Protein AF-A0A0B5EJR5-F1 (afdb_monomer_lite)

Secondary structure (DSSP, 8-state):
-EEEEEEE-TTS-EEEEEEEEHHHHHHHHHHHHHHT-EEEEEESS---

Foldseek 3Di:
DKKKKFWADPVRDGPDIDIGDPVCVVVVVVVCVVVVIDIDMDHPDPPD

pLDDT: mean 93.56, std 9.57, range [52.44, 98.25]

Sequence (48 aa):
MRFEIMRLDDAGAAIDSTVVDAASVNGIVQQAAATGQRLYIRPAEAAS

Radius of gyration: 10.89 Å; chains: 1; bounding box: 24×14×30 Å

Organism: Streptomyces albus (strain ATCC 21838 / DSM 41398 / FERM P-419 / JCM 4703 / NBRC 107858) (NCBI:txid1081613)

Structure (mmCIF, N/CA/C/O backbone):
data_AF-A0A0B5EJR5-F1
#
_entry.id   AF-A0A0B5EJR5-F1
#
loop_
_atom_site.group_PDB
_atom_site.id
_atom_site.type_symbol
_atom_site.label_atom_id
_atom_site.label_alt_id
_atom_site.label_comp_id
_atom_site.label_asym_id
_atom_site.label_entity_id
_atom_site.label_seq_id
_atom_site.pdbx_PDB_ins_code
_atom_site.Cartn_x
_atom_site.Cartn_y
_atom_site.Cartn_z
_atom_site.occupancy
_atom_site.B_iso_or_equiv
_atom_site.auth_seq_id
_atom_site.auth_comp_id
_atom_site.auth_asym_id
_atom_site.auth_atom_id
_atom_site.pdbx_PDB_model_num
ATOM 1 N N . MET A 1 1 ? -0.195 1.937 -17.975 1.00 86.94 1 MET A N 1
ATOM 2 C CA . MET A 1 1 ? 0.595 2.524 -16.873 1.00 86.94 1 MET A CA 1
ATOM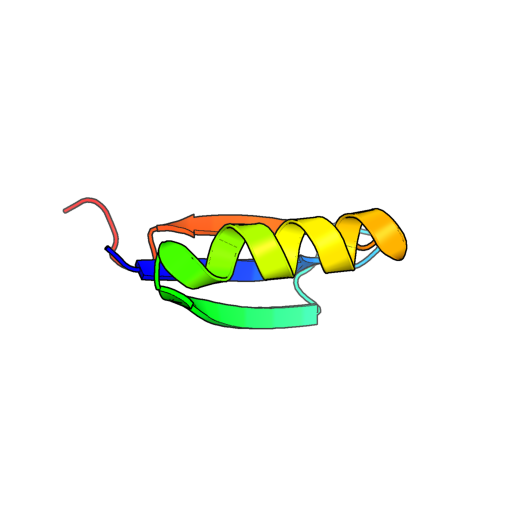 3 C C . MET A 1 1 ? 0.432 1.641 -15.650 1.00 86.94 1 MET A C 1
ATOM 5 O O . MET A 1 1 ? -0.694 1.249 -15.358 1.00 86.94 1 MET A O 1
ATOM 9 N N . ARG A 1 2 ? 1.537 1.279 -14.999 1.00 95.50 2 ARG A N 1
ATOM 10 C CA . ARG A 1 2 ? 1.550 0.414 -13.813 1.00 95.50 2 ARG A CA 1
ATOM 11 C C . ARG A 1 2 ? 2.059 1.191 -12.610 1.00 95.50 2 ARG A C 1
ATOM 13 O O . ARG A 1 2 ? 2.868 2.105 -12.773 1.00 95.50 2 ARG A O 1
ATOM 20 N N . PHE A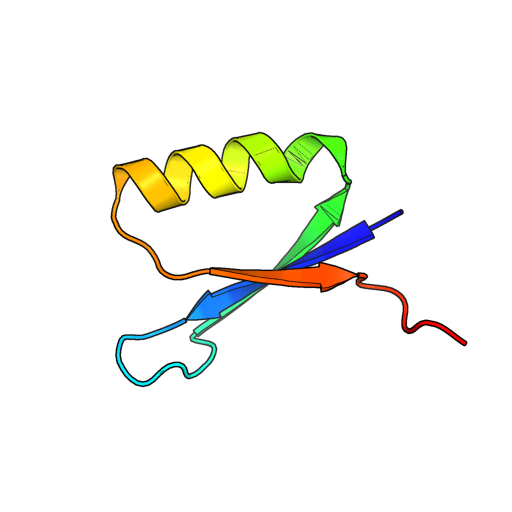 1 3 ? 1.604 0.805 -11.429 1.00 97.31 3 PHE A N 1
ATOM 21 C CA . PHE A 1 3 ? 1.984 1.419 -10.167 1.00 97.31 3 PHE A CA 1
ATOM 22 C C . PHE A 1 3 ? 2.536 0.361 -9.230 1.00 97.31 3 PHE A C 1
ATOM 24 O O . PHE A 1 3 ? 1.955 -0.711 -9.101 1.00 97.31 3 PHE A O 1
ATOM 31 N N . GLU A 1 4 ? 3.646 0.673 -8.578 1.00 97.56 4 GLU A N 1
ATOM 32 C CA . GLU A 1 4 ? 4.091 -0.072 -7.414 1.00 97.56 4 GLU A CA 1
ATOM 33 C C . GLU A 1 4 ? 3.448 0.543 -6.172 1.00 97.56 4 GLU A C 1
ATOM 35 O O . GLU A 1 4 ? 3.530 1.755 -5.947 1.00 97.56 4 GLU A O 1
ATOM 40 N N . ILE A 1 5 ? 2.802 -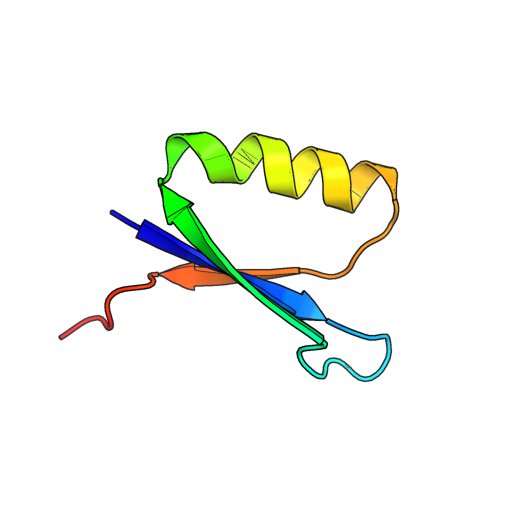0.302 -5.377 1.00 97.69 5 ILE A N 1
ATOM 41 C CA . ILE A 1 5 ? 2.228 0.043 -4.084 1.00 97.69 5 ILE A CA 1
ATOM 42 C C . ILE A 1 5 ? 3.033 -0.692 -3.023 1.00 97.69 5 ILE A C 1
ATOM 44 O O . ILE A 1 5 ? 3.067 -1.921 -3.001 1.00 97.69 5 ILE A O 1
ATOM 48 N N . MET A 1 6 ? 3.663 0.067 -2.137 1.00 97.94 6 MET A N 1
ATOM 49 C CA . MET A 1 6 ? 4.397 -0.447 -0.990 1.00 97.94 6 MET A CA 1
ATOM 50 C C . MET A 1 6 ? 3.565 -0.245 0.270 1.00 97.94 6 MET A C 1
ATOM 52 O O . MET A 1 6 ? 3.033 0.843 0.503 1.00 97.94 6 MET A O 1
ATOM 56 N N . ARG A 1 7 ? 3.477 -1.278 1.103 1.00 97.25 7 ARG A N 1
ATOM 57 C CA . ARG A 1 7 ? 2.930 -1.168 2.456 1.00 97.25 7 ARG A CA 1
ATOM 58 C C . ARG A 1 7 ? 4.043 -0.804 3.414 1.00 97.25 7 ARG A C 1
ATOM 60 O O . ARG A 1 7 ? 5.070 -1.479 3.435 1.00 97.25 7 ARG A O 1
ATOM 67 N N . LEU A 1 8 ? 3.821 0.229 4.213 1.00 97.75 8 LEU A N 1
ATOM 68 C CA . LEU A 1 8 ? 4.806 0.715 5.164 1.00 97.75 8 LEU A CA 1
ATOM 69 C C . LEU A 1 8 ? 4.445 0.304 6.591 1.00 97.75 8 LEU A C 1
ATOM 71 O O . LEU A 1 8 ? 3.264 0.225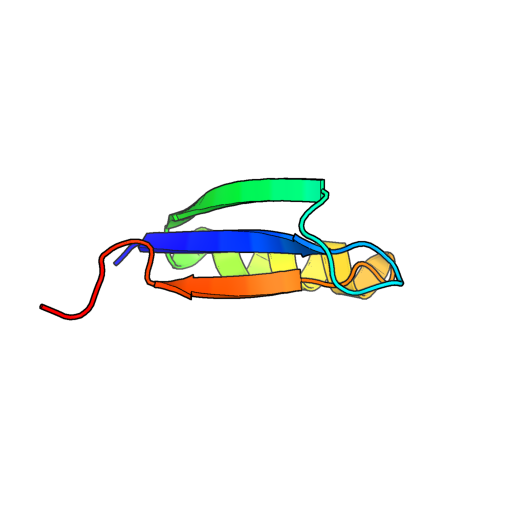 6.936 1.00 97.75 8 LEU A O 1
ATOM 75 N N . ASP A 1 9 ? 5.463 0.075 7.413 1.00 95.88 9 ASP A N 1
ATOM 76 C CA . ASP A 1 9 ? 5.314 0.013 8.863 1.00 95.88 9 ASP A CA 1
ATOM 77 C C . ASP A 1 9 ? 5.213 1.421 9.485 1.00 95.88 9 ASP A C 1
ATOM 79 O O . ASP A 1 9 ? 5.232 2.457 8.801 1.00 95.88 9 ASP A O 1
ATOM 83 N N . ASP A 1 10 ? 5.102 1.463 10.813 1.00 93.50 10 ASP A N 1
ATOM 84 C CA . ASP A 1 10 ? 4.977 2.709 11.569 1.00 93.50 10 ASP A CA 1
ATOM 85 C C . ASP A 1 10 ? 6.225 3.599 11.460 1.00 93.50 10 ASP A C 1
ATOM 87 O O . ASP A 1 10 ? 6.102 4.829 11.479 1.00 93.50 10 ASP A O 1
ATOM 91 N N . ALA A 1 11 ? 7.403 2.997 11.259 1.00 95.69 11 ALA A N 1
ATOM 92 C CA . ALA A 1 11 ? 8.667 3.693 11.028 1.00 95.69 11 ALA A CA 1
ATOM 93 C C . ALA A 1 11 ? 8.819 4.199 9.579 1.00 95.69 11 ALA A C 1
ATOM 95 O O . ALA A 1 11 ? 9.721 4.987 9.295 1.00 95.69 11 ALA A O 1
ATOM 96 N N . GLY A 1 12 ? 7.926 3.794 8.670 1.00 92.69 12 GLY A N 1
ATOM 97 C CA . GLY A 1 12 ? 7.954 4.169 7.257 1.00 92.69 12 GLY A CA 1
ATOM 98 C C . GLY A 1 12 ? 8.800 3.241 6.382 1.00 92.69 12 GLY A C 1
ATOM 99 O O . GLY A 1 12 ? 9.039 3.572 5.221 1.00 92.69 12 GLY A O 1
ATOM 100 N N . ALA A 1 13 ? 9.244 2.095 6.900 1.00 96.31 13 ALA A N 1
ATOM 101 C CA . ALA A 1 13 ? 9.950 1.088 6.122 1.00 96.31 13 ALA A CA 1
ATOM 102 C C . ALA A 1 13 ? 8.961 0.209 5.346 1.00 96.31 13 ALA A C 1
ATOM 104 O O . ALA A 1 13 ? 7.867 -0.094 5.821 1.00 96.31 13 ALA A O 1
ATOM 105 N N . ALA A 1 14 ? 9.341 -0.204 4.136 1.00 96.44 14 ALA A N 1
ATOM 106 C CA . ALA A 1 14 ? 8.508 -1.082 3.327 1.00 96.44 14 ALA A CA 1
ATOM 107 C C . ALA A 1 14 ? 8.503 -2.507 3.894 1.00 96.44 14 ALA A C 1
ATOM 109 O O . ALA A 1 14 ? 9.550 -3.138 4.013 1.00 96.44 14 ALA A O 1
ATOM 110 N N . ILE A 1 15 ? 7.309 -3.006 4.205 1.00 96.19 15 ILE A N 1
ATOM 111 C CA . ILE A 1 15 ? 7.072 -4.386 4.639 1.00 96.19 15 ILE A CA 1
ATOM 112 C C . ILE A 1 15 ? 6.888 -5.296 3.419 1.00 96.19 15 ILE A C 1
ATOM 114 O O . ILE A 1 15 ? 7.344 -6.435 3.422 1.00 96.19 15 ILE A O 1
ATOM 118 N N . ASP A 1 16 ? 6.195 -4.797 2.392 1.00 95.62 16 ASP A N 1
ATOM 119 C CA . ASP A 1 16 ? 5.872 -5.532 1.166 1.00 95.62 16 ASP A CA 1
ATOM 120 C C . ASP A 1 16 ? 5.606 -4.557 0.006 1.00 95.62 16 ASP A C 1
ATOM 122 O O . ASP A 1 16 ? 5.255 -3.392 0.245 1.00 95.62 16 ASP A O 1
ATOM 126 N N . SER A 1 17 ? 5.743 -5.023 -1.237 1.00 96.00 17 SER A N 1
ATOM 127 C CA . SER A 1 17 ? 5.357 -4.274 -2.431 1.00 96.00 17 SER A CA 1
ATOM 128 C C . SER A 1 17 ? 4.668 -5.135 -3.486 1.00 96.00 17 SER A C 1
ATOM 130 O O . SER A 1 17 ? 4.930 -6.322 -3.662 1.00 96.00 17 SER A O 1
ATOM 132 N N . THR A 1 18 ? 3.754 -4.505 -4.218 1.00 96.06 18 THR A N 1
ATOM 133 C CA . THR A 1 18 ? 3.050 -5.130 -5.335 1.00 96.06 18 THR A CA 1
ATOM 134 C C . THR A 1 18 ? 2.947 -4.164 -6.504 1.00 96.06 18 THR A C 1
ATOM 136 O O . THR A 1 18 ? 2.788 -2.959 -6.309 1.00 96.06 18 THR A O 1
ATOM 139 N N . VAL A 1 19 ? 3.037 -4.683 -7.730 1.00 96.94 19 VAL A N 1
ATOM 140 C CA . VAL A 1 19 ? 2.863 -3.896 -8.956 1.00 96.94 19 VAL A CA 1
ATOM 141 C C . VAL A 1 19 ? 1.503 -4.208 -9.558 1.00 96.94 19 VAL A C 1
ATOM 143 O O . VAL A 1 19 ? 1.218 -5.353 -9.901 1.00 96.94 19 VAL A O 1
ATOM 146 N N . VAL A 1 20 ? 0.685 -3.175 -9.730 1.00 96.62 20 VAL A N 1
ATOM 147 C CA . VAL A 1 20 ? -0.693 -3.281 -10.212 1.00 96.62 20 VAL A CA 1
ATOM 148 C C . VAL A 1 20 ? -0.953 -2.349 -11.389 1.00 96.62 20 VAL A C 1
ATOM 150 O O . VAL A 1 20 ? -0.204 -1.402 -11.651 1.00 96.62 20 VAL A O 1
ATOM 153 N N . ASP A 1 21 ? -2.026 -2.620 -12.125 1.00 96.31 21 ASP A N 1
ATOM 154 C CA . ASP A 1 21 ? -2.556 -1.666 -13.094 1.00 96.31 21 ASP A CA 1
ATOM 155 C C . ASP A 1 21 ? -3.252 -0.479 -12.408 1.00 96.31 21 ASP A C 1
ATOM 157 O O . ASP A 1 21 ? -3.581 -0.504 -11.222 1.00 96.31 21 ASP A O 1
ATOM 161 N N . ALA A 1 22 ? -3.483 0.582 -13.183 1.00 94.56 22 ALA A N 1
ATOM 162 C CA . ALA A 1 22 ? -4.147 1.793 -12.709 1.00 94.56 22 ALA A CA 1
ATOM 163 C C . ALA A 1 22 ? -5.581 1.550 -12.199 1.00 94.56 22 ALA A C 1
ATOM 165 O O . ALA A 1 22 ? -6.020 2.231 -11.274 1.00 94.56 22 ALA A O 1
ATOM 166 N N . ALA A 1 23 ? -6.309 0.593 -12.787 1.00 96.00 23 ALA A N 1
ATOM 167 C CA . ALA A 1 23 ? -7.698 0.316 -12.425 1.00 96.00 23 ALA A CA 1
ATOM 168 C C . ALA A 1 23 ? -7.807 -0.281 -11.012 1.00 96.00 23 ALA A C 1
ATOM 170 O O . ALA A 1 23 ? -8.761 -0.003 -10.285 1.00 96.00 23 ALA A O 1
ATOM 171 N N . SER A 1 24 ? -6.794 -1.040 -10.598 1.00 96.44 24 SER A N 1
ATOM 172 C CA . SER A 1 24 ? -6.733 -1.718 -9.303 1.00 96.44 24 SER A CA 1
ATOM 173 C C . SER A 1 24 ? -6.334 -0.796 -8.141 1.00 96.44 24 SER A C 1
ATOM 175 O O . SER A 1 24 ? -6.630 -1.104 -6.986 1.00 96.44 24 SER A O 1
ATOM 177 N N . VAL A 1 25 ? -5.707 0.358 -8.415 1.00 96.75 25 VAL A N 1
ATOM 178 C CA . VAL A 1 25 ? -5.174 1.267 -7.377 1.00 96.75 25 VAL A CA 1
ATOM 179 C C . VAL A 1 25 ? -6.260 1.745 -6.409 1.00 96.75 25 VAL A C 1
ATOM 181 O O . VAL A 1 25 ? -6.052 1.726 -5.197 1.00 96.75 25 VAL A O 1
ATOM 184 N N . ASN A 1 26 ? -7.433 2.142 -6.915 1.00 96.56 26 ASN A N 1
ATOM 185 C CA . ASN A 1 26 ? -8.506 2.674 -6.068 1.00 96.56 26 ASN A CA 1
ATOM 186 C C . ASN A 1 26 ? -9.001 1.645 -5.036 1.00 96.56 26 ASN A C 1
ATOM 188 O O . ASN A 1 26 ? -9.195 1.994 -3.874 1.00 96.56 26 ASN A O 1
ATOM 192 N N . GLY A 1 27 ? -9.155 0.376 -5.431 1.00 97.62 27 GLY A N 1
ATOM 193 C CA . GLY A 1 27 ? -9.586 -0.681 -4.510 1.00 97.62 27 GLY A CA 1
ATOM 194 C C . GLY A 1 27 ? -8.590 -0.896 -3.370 1.00 97.62 27 GLY A C 1
ATOM 195 O O . GLY A 1 27 ? -8.980 -0.990 -2.207 1.00 97.62 27 GLY A O 1
ATOM 196 N N . ILE A 1 28 ? -7.295 -0.874 -3.691 1.00 96.94 28 ILE A N 1
ATOM 197 C CA . ILE A 1 28 ? -6.220 -1.041 -2.707 1.00 96.94 28 ILE A CA 1
ATOM 198 C C . ILE A 1 28 ? -6.176 0.144 -1.735 1.00 96.94 28 ILE A C 1
ATOM 200 O O . ILE A 1 28 ? -6.070 -0.058 -0.525 1.00 96.94 28 ILE A O 1
ATOM 204 N N . VAL A 1 29 ? -6.320 1.377 -2.233 1.00 97.69 29 VAL A N 1
ATOM 205 C CA . VAL A 1 29 ? -6.374 2.579 -1.384 1.00 97.69 29 VAL A CA 1
ATOM 206 C C . VAL A 1 29 ? -7.577 2.542 -0.443 1.00 97.69 29 VAL A C 1
ATOM 208 O O . VAL A 1 29 ? -7.426 2.833 0.742 1.00 97.69 29 VAL A O 1
ATOM 211 N N . GLN A 1 30 ? -8.757 2.149 -0.929 1.00 98.25 30 GLN A N 1
ATOM 212 C CA . GLN A 1 30 ? -9.952 2.043 -0.086 1.00 98.25 30 GLN A CA 1
ATOM 213 C C . GLN A 1 30 ? -9.790 0.985 1.012 1.00 98.25 30 GLN A C 1
ATOM 215 O O . GLN A 1 30 ? -10.132 1.242 2.167 1.00 98.25 30 GLN A O 1
ATOM 220 N N . GLN A 1 31 ? -9.218 -0.177 0.687 1.00 97.12 31 GLN A N 1
ATOM 221 C CA . GLN A 1 31 ? -8.950 -1.227 1.670 1.00 97.12 31 GLN A CA 1
ATOM 222 C C . GLN A 1 31 ? -7.934 -0.780 2.733 1.00 97.12 31 GLN A C 1
ATOM 224 O O . GLN A 1 31 ? -8.125 -1.031 3.927 1.00 97.12 31 GLN A O 1
ATOM 229 N N . ALA A 1 32 ? -6.871 -0.089 2.319 1.00 96.38 32 ALA A N 1
ATOM 230 C CA . ALA A 1 32 ? -5.884 0.449 3.245 1.00 96.38 32 ALA A CA 1
ATOM 231 C C . ALA A 1 32 ? -6.485 1.530 4.152 1.00 96.38 32 ALA A C 1
ATOM 233 O O . ALA A 1 32 ? -6.275 1.500 5.362 1.00 96.38 32 ALA A O 1
ATOM 234 N N . ALA A 1 33 ? -7.306 2.428 3.599 1.00 97.56 33 ALA A N 1
ATOM 235 C CA . ALA A 1 33 ? -8.010 3.449 4.371 1.00 97.56 33 ALA A CA 1
ATOM 236 C C . ALA A 1 33 ? -8.966 2.835 5.407 1.00 97.56 33 ALA A C 1
ATOM 238 O O . ALA A 1 33 ? -9.021 3.305 6.540 1.00 97.56 33 ALA A O 1
ATOM 239 N N . ALA A 1 34 ? -9.662 1.748 5.055 1.00 98.06 34 ALA A N 1
ATOM 240 C CA . ALA A 1 34 ? -10.554 1.034 5.970 1.00 98.06 34 ALA A CA 1
ATOM 241 C C . ALA A 1 34 ? -9.825 0.376 7.158 1.00 98.06 34 ALA A C 1
ATOM 243 O O . ALA A 1 34 ? -10.447 0.098 8.180 1.00 98.06 34 ALA A O 1
ATOM 244 N N . THR A 1 35 ? -8.520 0.121 7.032 1.00 95.12 35 THR A N 1
ATOM 245 C CA . THR A 1 35 ? -7.705 -0.579 8.041 1.00 95.12 35 THR A CA 1
ATOM 246 C C . THR A 1 35 ? -6.626 0.301 8.676 1.00 95.12 35 THR A C 1
ATOM 248 O O . THR A 1 35 ? -5.905 -0.162 9.556 1.00 95.12 35 THR A O 1
ATOM 251 N N . GLY A 1 36 ? -6.501 1.562 8.251 1.00 95.62 36 GLY A N 1
ATOM 252 C CA . GLY A 1 36 ? -5.442 2.468 8.701 1.00 95.62 36 GLY A CA 1
ATOM 253 C C . GLY A 1 36 ? -4.045 2.107 8.184 1.00 95.62 36 GLY A C 1
ATOM 254 O O . GLY A 1 36 ? -3.052 2.556 8.751 1.00 95.62 36 GLY A O 1
ATOM 255 N N . GLN A 1 37 ? -3.940 1.298 7.126 1.00 96.00 37 GLN A N 1
ATOM 256 C CA . GLN A 1 37 ? -2.650 0.919 6.550 1.00 96.00 37 GLN A CA 1
ATOM 257 C C . GLN A 1 37 ? -1.977 2.104 5.852 1.00 96.00 37 GLN A C 1
ATOM 259 O O . GLN A 1 37 ? -2.597 2.835 5.077 1.00 96.00 37 GLN A O 1
ATOM 264 N N . ARG A 1 38 ? -0.667 2.250 6.071 1.00 97.56 38 ARG A N 1
ATOM 265 C CA . ARG A 1 38 ? 0.157 3.245 5.387 1.00 97.56 38 ARG A CA 1
ATOM 266 C C . ARG A 1 38 ? 0.651 2.684 4.055 1.00 97.56 38 ARG A C 1
ATOM 268 O O . ARG A 1 38 ? 1.295 1.636 4.017 1.00 97.56 38 ARG A O 1
ATOM 275 N N . LEU A 1 39 ? 0.368 3.401 2.971 1.00 97.44 39 LEU A N 1
ATOM 276 C CA . LEU A 1 39 ? 0.808 3.051 1.622 1.00 97.44 39 LEU A CA 1
ATOM 277 C C . LEU A 1 39 ? 1.748 4.117 1.055 1.00 97.44 39 LEU A C 1
ATOM 279 O O . LEU A 1 39 ? 1.550 5.311 1.280 1.00 97.44 39 LEU A O 1
ATOM 283 N N . TYR A 1 40 ? 2.714 3.682 0.254 1.00 97.31 40 TYR A N 1
ATOM 284 C CA . TYR A 1 40 ? 3.457 4.520 -0.680 1.00 97.31 40 TYR A CA 1
ATOM 285 C C . TYR A 1 40 ? 3.186 4.032 -2.103 1.00 97.31 40 TYR A C 1
ATOM 287 O O . TYR A 1 40 ? 3.312 2.843 -2.380 1.00 97.31 40 TYR A O 1
ATOM 295 N N . ILE A 1 41 ? 2.779 4.934 -2.998 1.00 97.00 41 ILE A N 1
ATOM 296 C CA . ILE A 1 41 ? 2.358 4.596 -4.363 1.00 97.00 41 ILE A CA 1
ATOM 297 C C . ILE A 1 41 ? 3.220 5.378 -5.347 1.00 97.00 41 ILE A C 1
ATOM 299 O O . ILE A 1 41 ? 3.289 6.605 -5.268 1.00 97.00 41 ILE A O 1
ATOM 303 N N . ARG A 1 42 ? 3.851 4.680 -6.295 1.00 96.25 42 ARG A N 1
ATOM 304 C CA . ARG A 1 42 ? 4.674 5.283 -7.355 1.00 96.25 42 ARG A CA 1
ATOM 305 C C . ARG A 1 42 ? 4.443 4.602 -8.706 1.00 96.25 42 ARG A C 1
ATOM 307 O O . ARG A 1 42 ? 4.011 3.452 -8.729 1.00 96.25 42 ARG A O 1
ATOM 314 N N . PRO A 1 43 ? 4.743 5.252 -9.842 1.00 96.25 43 PRO A N 1
ATOM 315 C CA . PRO A 1 43 ? 4.835 4.556 -11.124 1.00 96.25 43 PRO A CA 1
ATOM 316 C C . PRO A 1 43 ? 5.848 3.402 -11.044 1.00 96.25 43 PRO A C 1
ATOM 318 O O . PRO A 1 43 ? 6.929 3.569 -10.484 1.00 96.25 43 PRO A O 1
ATOM 321 N N . ALA A 1 44 ? 5.495 2.231 -11.580 1.00 92.12 44 ALA A N 1
ATOM 322 C CA . ALA A 1 44 ? 6.365 1.046 -11.574 1.00 92.12 44 ALA A CA 1
ATOM 323 C C . ALA A 1 44 ? 7.446 1.092 -12.665 1.00 92.12 44 ALA A C 1
ATOM 325 O O . ALA A 1 44 ? 8.453 0.395 -12.589 1.00 92.12 44 ALA A O 1
ATOM 326 N N . GLU A 1 45 ? 7.228 1.903 -13.695 1.00 83.56 45 GLU A N 1
ATOM 327 C CA . GLU A 1 45 ? 8.226 2.204 -14.714 1.00 83.56 45 GLU A CA 1
ATOM 328 C C . GLU A 1 45 ? 8.838 3.556 -14.354 1.00 83.56 45 GLU A C 1
ATOM 330 O O . GLU A 1 45 ? 8.114 4.532 -14.143 1.00 83.56 45 GLU A O 1
ATOM 335 N N . ALA A 1 46 ? 10.165 3.593 -14.208 1.00 64.12 46 ALA A N 1
ATOM 336 C CA . ALA A 1 46 ? 10.876 4.838 -13.964 1.00 64.12 46 ALA A CA 1
ATOM 337 C C . ALA A 1 46 ? 1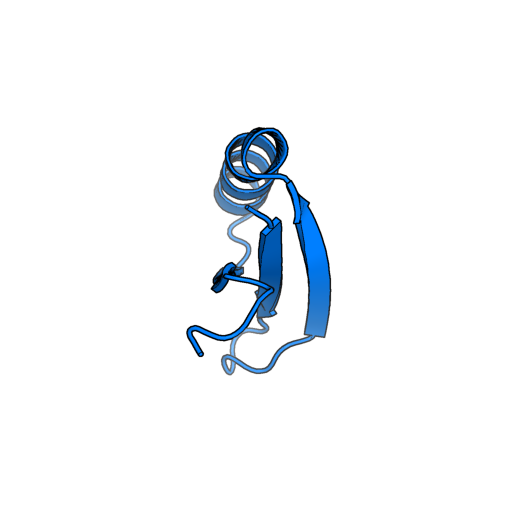0.591 5.802 -15.121 1.00 64.12 46 ALA A C 1
ATOM 339 O O . ALA A 1 46 ? 10.608 5.390 -16.281 1.00 64.12 46 ALA A O 1
ATOM 340 N N . ALA A 1 47 ? 10.327 7.072 -14.803 1.00 57.94 47 ALA A N 1
ATOM 341 C CA . ALA A 1 47 ? 10.358 8.123 -15.808 1.00 57.94 47 ALA A CA 1
ATOM 342 C C . ALA A 1 47 ? 11.780 8.149 -16.388 1.00 57.94 47 ALA A C 1
ATOM 344 O O . ALA A 1 47 ? 12.717 8.556 -15.703 1.00 57.94 47 ALA A O 1
ATOM 345 N N . SER A 1 48 ? 11.930 7.588 -17.586 1.00 52.44 48 SER A N 1
ATOM 346 C CA . SER A 1 48 ? 13.136 7.668 -18.412 1.00 52.44 48 SER A CA 1
ATOM 347 C C . SER A 1 48 ? 13.412 9.1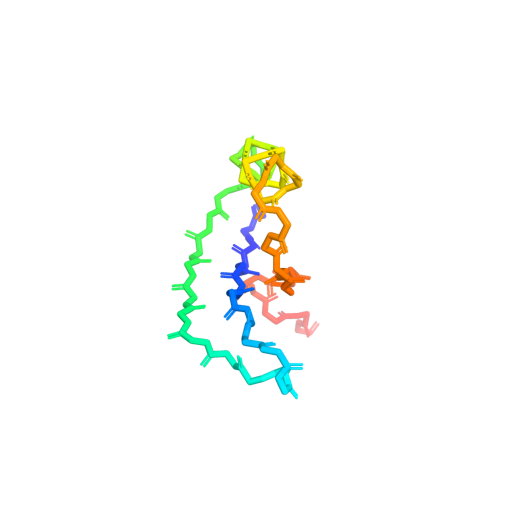02 -18.828 1.00 52.44 48 SER A C 1
ATOM 349 O O . SER A 1 48 ? 12.416 9.768 -19.201 1.00 52.44 48 SER A O 1
#